Protein AF-A0A0K0D646-F1 (afdb_monomer_lite)

Radius of gyration: 19.34 Å; chains: 1; bounding box: 57×28×56 Å

Sequence (91 aa):
MHWTLNGEPVFVDGERVSLKALGQILAIKKVQMSDSGEYACELWAGNDQLARQTAVIMVDFRADNMLYGVSKGMQQQKSNRSSGTSMNELY

Organism: Angiostrongylus cantonensis (NCBI:txid6313)

Secondary structure (DSSP, 8-state):
-EEEETTEEPP--SSSEEEEGGGTEEEESS--GGG-EEEEEEEEETTEEEEEEEEEEEEEEETTEEEEEEEEE------------------

Foldseek 3Di:
DFKDFQNHGDDAPVPQWHAPPVRPDIHGHPDDQVSFGKMWDFDDDVPDTPDIWIWTWGWDDDDNDIDIDIGTDPDPPPPPPPDDDDDDDDD

InterPro domains:
  IPR007110 Immunoglobulin-like domain [PS50835] (1-57)
  IPR013783 Immunoglobulin-like fold [G3DSA:2.60.40.10] (1-59)
  IPR036179 Immunoglobulin-like domain superfamily [SSF48726] (1-57)

Structure (mmCIF, N/CA/C/O backbone):
data_AF-A0A0K0D646-F1
#
_entry.id   AF-A0A0K0D646-F1
#
loop_
_atom_site.group_PDB
_atom_site.id
_atom_site.type_symbol
_atom_site.label_atom_id
_atom_site.label_alt_id
_atom_site.label_comp_id
_atom_site.label_asym_id
_atom_site.label_entity_id
_atom_site.label_seq_id
_atom_site.pdbx_PDB_ins_code
_atom_site.Cartn_x
_atom_site.Cartn_y
_atom_site.Cartn_z
_atom_site.occupancy
_atom_site.B_iso_or_equiv
_atom_site.auth_seq_id
_atom_site.auth_comp_id
_atom_site.auth_asym_id
_atom_site.auth_atom_id
_atom_site.pdbx_PDB_model_num
ATOM 1 N N . MET A 1 1 ? 11.279 0.453 -3.974 1.00 89.12 1 MET A N 1
ATOM 2 C CA . MET A 1 1 ? 10.143 -0.480 -3.844 1.00 89.12 1 MET A CA 1
ATOM 3 C C . MET A 1 1 ? 9.028 0.292 -3.178 1.00 89.12 1 MET A C 1
ATOM 5 O O . MET A 1 1 ? 9.299 0.949 -2.179 1.00 89.12 1 MET A O 1
ATOM 9 N N . HIS A 1 2 ? 7.846 0.313 -3.775 1.00 93.88 2 HIS A N 1
ATOM 10 C CA . HIS A 1 2 ? 6.782 1.251 -3.428 1.00 93.88 2 HIS A CA 1
ATOM 11 C C . HIS A 1 2 ? 5.482 0.500 -3.182 1.00 93.88 2 HIS A C 1
ATOM 13 O O . HIS A 1 2 ? 5.221 -0.508 -3.835 1.00 93.88 2 HIS A O 1
ATOM 19 N N . TRP A 1 3 ? 4.694 0.997 -2.235 1.00 96.81 3 TRP A N 1
ATOM 20 C CA . TRP A 1 3 ? 3.372 0.466 -1.947 1.00 96.81 3 TRP A CA 1
ATOM 21 C C . TRP A 1 3 ? 2.308 1.405 -2.485 1.00 96.81 3 TRP A C 1
ATOM 23 O O . TRP A 1 3 ? 2.379 2.612 -2.244 1.00 96.81 3 TRP A O 1
ATOM 33 N N . THR A 1 4 ? 1.316 0.840 -3.162 1.00 97.44 4 THR A N 1
ATOM 34 C CA . THR A 1 4 ? 0.118 1.559 -3.592 1.00 97.44 4 THR A CA 1
ATOM 35 C C . THR A 1 4 ? -1.136 0.922 -3.003 1.00 97.44 4 THR A C 1
ATOM 37 O O . THR A 1 4 ? -1.159 -0.282 -2.746 1.00 97.44 4 THR A O 1
ATOM 40 N N . LEU A 1 5 ? -2.159 1.741 -2.763 1.00 97.25 5 LEU A N 1
ATOM 41 C CA . LEU A 1 5 ? -3.528 1.343 -2.457 1.00 97.25 5 LEU A CA 1
ATOM 42 C C . LEU A 1 5 ? -4.413 1.901 -3.568 1.00 97.25 5 LEU A C 1
ATOM 44 O O . LEU A 1 5 ? -4.497 3.112 -3.748 1.00 97.25 5 LEU A O 1
ATOM 48 N N . ASN A 1 6 ? -5.055 1.015 -4.327 1.00 96.75 6 ASN A N 1
ATOM 49 C CA . ASN A 1 6 ? -5.877 1.368 -5.487 1.00 96.75 6 ASN A CA 1
ATOM 50 C C . ASN A 1 6 ? -5.118 2.226 -6.522 1.00 96.75 6 ASN A C 1
ATOM 52 O O . ASN A 1 6 ? -5.695 3.106 -7.152 1.00 96.75 6 ASN A O 1
ATOM 56 N N . GLY A 1 7 ? -3.815 1.967 -6.687 1.00 95.38 7 GLY A N 1
ATOM 57 C CA . GLY A 1 7 ? -2.938 2.688 -7.616 1.00 95.38 7 GLY A CA 1
ATOM 58 C C . GLY A 1 7 ? -2.301 3.960 -7.052 1.00 95.38 7 GLY A C 1
ATOM 59 O O . GLY A 1 7 ? -1.313 4.424 -7.612 1.00 95.38 7 GLY A O 1
ATOM 60 N N . GLU A 1 8 ? -2.782 4.469 -5.918 1.00 97.25 8 GLU A N 1
ATOM 61 C CA . GLU A 1 8 ? -2.233 5.663 -5.273 1.00 97.25 8 GLU A CA 1
ATOM 62 C C . GLU A 1 8 ? -1.152 5.303 -4.244 1.00 97.25 8 GLU A C 1
ATOM 64 O O . GLU A 1 8 ? -1.290 4.288 -3.554 1.00 97.25 8 GLU A O 1
ATOM 69 N N . PRO A 1 9 ? -0.080 6.103 -4.083 1.00 96.75 9 PRO A N 1
ATOM 70 C CA . PRO A 1 9 ? 0.948 5.846 -3.077 1.00 96.75 9 PRO A CA 1
ATOM 71 C C . PRO A 1 9 ? 0.371 5.748 -1.661 1.00 96.75 9 PRO A C 1
ATOM 73 O O . PRO A 1 9 ? -0.379 6.614 -1.210 1.00 96.75 9 PRO A O 1
ATOM 76 N N . VAL A 1 10 ? 0.764 4.711 -0.920 1.00 96.44 10 VAL A N 1
ATOM 77 C CA . VAL A 1 10 ? 0.364 4.573 0.485 1.00 96.44 10 VAL A CA 1
ATOM 78 C C . VAL A 1 10 ? 1.089 5.617 1.332 1.00 96.44 10 VAL A C 1
ATOM 80 O O . VAL A 1 10 ? 2.319 5.676 1.346 1.00 96.44 10 VAL A O 1
ATOM 83 N N . PHE A 1 11 ? 0.330 6.402 2.096 1.00 95.38 11 PHE A N 1
ATOM 84 C CA . PHE A 1 11 ? 0.889 7.313 3.090 1.00 95.38 11 PHE A CA 1
ATOM 85 C C . PHE A 1 11 ? 1.397 6.533 4.313 1.00 95.38 11 PHE A C 1
ATOM 87 O O . PHE A 1 11 ? 0.630 5.841 4.985 1.00 95.38 11 PHE A O 1
ATOM 94 N N . VAL A 1 12 ? 2.698 6.635 4.592 1.00 95.75 12 VAL A N 1
ATOM 95 C CA . VAL A 1 12 ? 3.369 5.943 5.702 1.00 95.75 12 VAL A CA 1
ATOM 96 C C . VAL A 1 12 ? 3.641 6.951 6.817 1.00 95.75 12 VAL A C 1
ATOM 98 O O . VAL A 1 12 ? 4.591 7.724 6.736 1.00 95.75 12 VAL A O 1
ATOM 101 N N . ASP A 1 13 ? 2.804 6.932 7.853 1.00 94.69 13 ASP A N 1
ATOM 102 C CA . ASP A 1 13 ? 2.899 7.838 9.008 1.00 94.69 13 ASP A CA 1
ATOM 103 C C . ASP A 1 13 ? 3.836 7.329 10.122 1.00 94.69 13 ASP A C 1
ATOM 105 O O . ASP A 1 13 ? 4.212 8.083 11.013 1.00 94.69 13 ASP A O 1
ATOM 109 N N . GLY A 1 14 ? 4.228 6.051 10.083 1.00 92.88 14 GLY A N 1
ATOM 110 C CA . GLY A 1 14 ? 5.082 5.402 11.082 1.00 92.88 14 GLY A CA 1
ATOM 111 C C . GLY A 1 14 ? 4.356 4.961 12.360 1.00 92.88 14 GLY A C 1
ATOM 112 O O . GLY A 1 14 ? 4.869 4.104 13.084 1.00 92.88 14 GLY A O 1
ATOM 113 N N . GLU A 1 15 ? 3.151 5.464 12.620 1.00 93.19 15 GLU A N 1
ATOM 114 C CA . GLU A 1 15 ? 2.356 5.139 13.806 1.00 93.19 15 GLU A CA 1
ATOM 115 C C . GLU A 1 15 ? 1.327 4.041 13.517 1.00 93.19 15 GLU A C 1
ATOM 117 O O . GLU A 1 15 ? 1.351 2.963 14.135 1.00 93.19 15 GLU A O 1
ATOM 122 N N . ARG A 1 16 ? 0.427 4.311 12.565 1.00 94.88 16 ARG A N 1
ATOM 123 C CA . ARG A 1 16 ? -0.642 3.414 12.121 1.00 94.88 16 ARG A CA 1
ATOM 124 C C . ARG A 1 16 ? -0.173 2.583 10.938 1.00 94.88 16 ARG A C 1
ATOM 126 O O . ARG A 1 16 ? -0.359 1.367 10.945 1.00 94.88 16 ARG A O 1
ATOM 133 N N . VAL A 1 17 ? 0.460 3.225 9.960 1.00 95.75 17 VAL A N 1
ATOM 134 C CA . VAL A 1 17 ? 0.960 2.611 8.731 1.00 95.75 17 VAL A CA 1
ATOM 135 C C . VAL A 1 17 ? 2.480 2.675 8.740 1.00 95.75 17 VAL A C 1
ATOM 137 O O . VAL A 1 17 ? 3.076 3.746 8.782 1.00 95.75 17 VAL A O 1
ATOM 140 N N . SER A 1 18 ? 3.129 1.514 8.704 1.00 96.00 18 SER A N 1
ATOM 141 C CA . SER A 1 18 ? 4.587 1.406 8.806 1.00 96.00 18 SER A CA 1
ATOM 142 C C . SER A 1 18 ? 5.153 0.403 7.810 1.00 96.00 18 SER A C 1
ATOM 144 O O . SER A 1 18 ? 4.497 -0.574 7.445 1.00 96.00 18 SER A O 1
ATOM 146 N N . LEU A 1 19 ? 6.398 0.630 7.399 1.00 95.31 19 LEU A N 1
ATOM 147 C CA . LEU A 1 19 ? 7.159 -0.292 6.566 1.00 95.31 19 LEU A CA 1
ATOM 148 C C . LEU A 1 19 ? 8.134 -1.104 7.421 1.00 95.31 19 LEU A C 1
ATOM 150 O O . LEU A 1 19 ? 8.818 -0.569 8.292 1.00 95.31 19 LEU A O 1
ATOM 154 N N . LYS A 1 20 ? 8.213 -2.407 7.157 1.00 93.12 20 LYS A N 1
ATOM 155 C CA . LYS A 1 20 ? 9.140 -3.348 7.803 1.00 93.12 20 LYS A CA 1
ATOM 156 C C . LYS A 1 20 ? 9.934 -4.116 6.753 1.00 93.12 20 LYS A C 1
ATOM 158 O O . LYS A 1 20 ? 9.633 -4.025 5.565 1.00 93.12 20 LYS A O 1
ATOM 163 N N . ALA A 1 21 ? 10.946 -4.868 7.196 1.00 93.44 21 ALA A N 1
ATOM 164 C CA . ALA A 1 21 ? 11.794 -5.694 6.329 1.00 93.44 21 ALA A CA 1
ATOM 165 C C . ALA A 1 21 ? 12.297 -4.914 5.098 1.00 93.44 21 ALA A C 1
ATOM 167 O O . ALA A 1 21 ? 12.066 -5.307 3.960 1.00 93.44 21 ALA A O 1
ATOM 168 N N . LEU A 1 22 ? 12.910 -3.746 5.336 1.00 90.56 22 LEU A N 1
ATOM 169 C CA . LEU A 1 22 ? 13.421 -2.858 4.280 1.00 90.56 22 LEU A CA 1
ATOM 170 C C . LEU A 1 22 ? 12.352 -2.451 3.243 1.00 90.56 22 LEU A C 1
ATOM 172 O O . LEU A 1 22 ? 12.636 -2.306 2.058 1.00 90.56 22 LEU A O 1
ATOM 176 N N . GLY A 1 23 ? 11.103 -2.289 3.688 1.00 89.69 23 GLY A N 1
ATOM 177 C CA . GLY A 1 23 ? 9.977 -1.908 2.836 1.00 89.69 23 GLY A CA 1
ATOM 178 C C . GLY A 1 23 ? 9.176 -3.078 2.273 1.00 89.69 23 GLY A C 1
ATOM 179 O O . GLY A 1 23 ? 8.148 -2.832 1.655 1.00 89.69 23 GLY A O 1
ATOM 180 N N . GLN A 1 24 ? 9.592 -4.333 2.481 1.00 89.56 24 GLN A N 1
ATOM 181 C CA . GLN A 1 24 ? 8.929 -5.528 1.922 1.00 89.56 24 GLN A CA 1
ATOM 182 C C . GLN A 1 24 ? 7.604 -5.871 2.582 1.00 89.56 24 GLN A C 1
ATOM 184 O O . GLN A 1 24 ? 6.824 -6.636 2.023 1.00 89.56 24 GLN A O 1
ATOM 189 N N . ILE A 1 25 ? 7.342 -5.315 3.761 1.00 91.56 25 ILE A N 1
ATOM 190 C CA . ILE A 1 25 ? 6.119 -5.574 4.509 1.00 91.56 25 ILE A CA 1
ATOM 191 C C . ILE A 1 25 ? 5.480 -4.236 4.859 1.00 91.56 25 ILE A C 1
ATOM 193 O O . ILE A 1 25 ? 6.059 -3.453 5.614 1.00 91.56 25 ILE A O 1
ATOM 197 N N . LEU A 1 26 ? 4.270 -4.007 4.348 1.00 95.19 26 LEU A N 1
ATOM 198 C CA . LEU A 1 26 ? 3.386 -2.944 4.808 1.00 95.19 26 LEU A CA 1
ATOM 199 C C . LEU A 1 26 ? 2.595 -3.444 6.021 1.00 95.19 26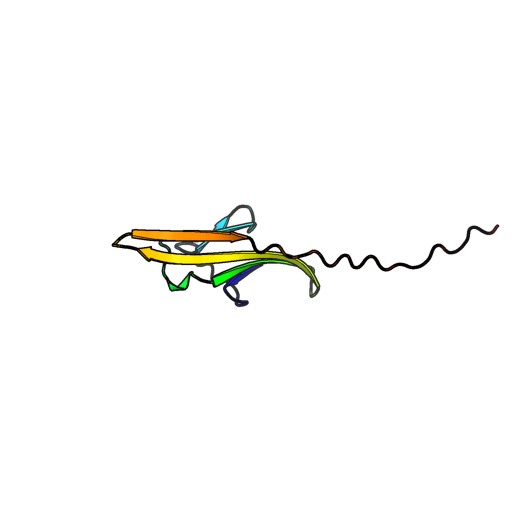 LEU A C 1
ATOM 201 O O . LEU A 1 26 ? 1.879 -4.440 5.940 1.00 95.19 26 LEU A O 1
ATOM 205 N N . ALA A 1 27 ? 2.743 -2.769 7.156 1.00 93.94 27 ALA A N 1
ATOM 206 C CA . ALA A 1 27 ? 2.040 -3.090 8.389 1.00 93.94 27 ALA A CA 1
ATOM 207 C C . ALA A 1 27 ? 1.058 -1.970 8.741 1.00 93.94 27 ALA A C 1
ATOM 209 O O . ALA A 1 27 ? 1.474 -0.836 8.982 1.00 93.94 27 ALA A O 1
ATOM 210 N N . ILE A 1 28 ? -0.227 -2.320 8.817 1.00 94.25 28 ILE A N 1
ATOM 211 C CA . ILE A 1 28 ? -1.324 -1.423 9.185 1.00 94.25 28 ILE A CA 1
ATOM 212 C C . ILE A 1 28 ? -1.864 -1.860 10.550 1.00 94.25 28 ILE A C 1
ATOM 214 O O . ILE A 1 28 ? -2.297 -2.999 10.727 1.00 94.25 28 ILE A O 1
ATOM 218 N N . LYS A 1 29 ? -1.802 -0.968 11.536 1.00 90.06 29 LYS A N 1
ATOM 219 C CA . LYS A 1 29 ? -2.418 -1.132 12.860 1.00 90.06 29 LYS A CA 1
ATOM 220 C C . LYS A 1 29 ? -3.762 -0.416 12.883 1.00 90.06 29 LYS A C 1
ATOM 222 O O . LYS A 1 29 ? -3.959 0.513 12.112 1.00 90.06 29 LYS A O 1
ATOM 227 N N . LYS A 1 30 ? -4.643 -0.790 13.823 1.00 89.56 30 LYS A N 1
ATOM 228 C CA . LYS A 1 30 ? -5.975 -0.170 13.977 1.00 89.56 30 LYS A CA 1
ATOM 229 C C . LYS A 1 30 ? -6.672 -0.063 12.610 1.00 89.56 30 LYS A C 1
ATOM 231 O O . LYS A 1 30 ? -6.921 1.037 12.123 1.00 89.56 30 LYS A O 1
ATOM 236 N N . VAL A 1 31 ? -6.853 -1.222 11.970 1.00 90.19 31 VAL A N 1
ATOM 237 C CA . VAL A 1 31 ? -7.439 -1.332 10.627 1.00 90.19 31 VAL A CA 1
ATOM 238 C C . VAL A 1 31 ? -8.786 -0.605 10.598 1.00 90.19 31 VAL A C 1
ATOM 240 O O . VAL A 1 31 ? -9.512 -0.599 11.590 1.00 90.19 31 VAL A O 1
ATOM 243 N N . GLN A 1 32 ? -9.096 0.038 9.481 1.00 90.12 32 GLN A N 1
ATOM 244 C CA . GLN A 1 32 ? -10.333 0.782 9.251 1.00 90.12 32 GLN A CA 1
ATOM 245 C C . GLN A 1 32 ? -10.940 0.399 7.895 1.00 90.12 32 GLN A C 1
ATOM 247 O O . GLN A 1 32 ? -10.255 -0.137 7.031 1.00 90.12 32 GLN A O 1
ATOM 252 N N . MET A 1 33 ? -12.226 0.692 7.678 1.00 89.25 33 MET A N 1
ATOM 253 C CA . MET A 1 33 ? -12.923 0.329 6.428 1.00 89.25 33 MET A CA 1
ATOM 254 C C . MET A 1 33 ? -12.248 0.872 5.170 1.00 89.25 33 MET A C 1
ATOM 256 O O . MET A 1 33 ? -12.204 0.184 4.152 1.00 89.25 33 MET A O 1
ATOM 260 N N . SER A 1 34 ? -11.691 2.081 5.250 1.00 92.38 34 SER A N 1
ATOM 261 C CA . SER A 1 34 ? -10.974 2.715 4.142 1.00 92.38 34 SER A CA 1
ATOM 262 C C . SER A 1 34 ? -9.616 2.081 3.833 1.00 92.38 34 SER A C 1
ATOM 264 O O . SER A 1 34 ? -9.010 2.449 2.834 1.00 92.38 34 SER A O 1
ATOM 266 N N . ASP A 1 35 ? -9.155 1.115 4.635 1.00 93.69 35 ASP A N 1
ATOM 267 C CA . ASP A 1 35 ? -8.011 0.269 4.282 1.00 93.69 35 ASP A CA 1
ATOM 268 C C . ASP A 1 35 ? -8.412 -0.872 3.322 1.00 93.69 35 ASP A C 1
ATOM 270 O O . ASP A 1 35 ? -7.567 -1.661 2.918 1.00 93.69 35 ASP A O 1
ATOM 274 N N . SER A 1 36 ? -9.690 -1.011 2.951 1.00 93.88 36 SER A N 1
ATOM 275 C CA . SER A 1 36 ? -10.089 -1.980 1.924 1.00 93.88 36 SER A CA 1
ATOM 276 C C . SER A 1 36 ? -9.636 -1.525 0.535 1.00 93.88 36 SER A C 1
ATOM 278 O O . SER A 1 36 ? -9.819 -0.367 0.156 1.00 93.88 36 SER A O 1
ATOM 280 N N . GLY A 1 37 ? -9.105 -2.451 -0.261 1.00 95.19 37 GLY A N 1
ATOM 281 C CA . GLY A 1 37 ? -8.700 -2.176 -1.638 1.00 95.19 37 GLY A CA 1
ATOM 282 C C . GLY A 1 37 ? -7.623 -3.113 -2.170 1.00 95.19 37 GLY A C 1
ATOM 283 O O . GLY A 1 37 ? -7.227 -4.083 -1.517 1.00 95.19 37 GLY A O 1
ATOM 284 N N . GLU A 1 38 ? -7.154 -2.822 -3.383 1.00 96.75 38 GLU A N 1
ATOM 285 C CA . GLU A 1 38 ? -6.001 -3.497 -3.977 1.00 96.75 38 GLU A CA 1
ATOM 286 C C . GLU A 1 38 ? -4.713 -2.841 -3.482 1.00 96.75 38 GLU A C 1
ATOM 288 O O . GLU A 1 38 ? -4.425 -1.688 -3.799 1.00 96.75 38 GLU A O 1
ATOM 293 N N . TYR A 1 39 ? -3.911 -3.603 -2.748 1.00 96.62 39 TYR A N 1
ATOM 294 C CA . TYR A 1 39 ? -2.546 -3.230 -2.422 1.00 96.62 39 TYR A CA 1
ATOM 295 C C . TYR A 1 39 ? -1.592 -3.797 -3.461 1.00 96.62 39 TYR A C 1
ATOM 297 O O . TYR A 1 39 ? -1.659 -4.989 -3.776 1.00 96.62 39 TYR A O 1
ATOM 305 N N . ALA A 1 40 ? -0.656 -2.978 -3.932 1.00 96.19 40 ALA A N 1
ATOM 306 C CA . ALA A 1 40 ? 0.450 -3.441 -4.756 1.00 96.19 40 ALA A CA 1
ATOM 307 C C . ALA A 1 40 ? 1.795 -3.082 -4.126 1.00 96.19 40 ALA A C 1
ATOM 309 O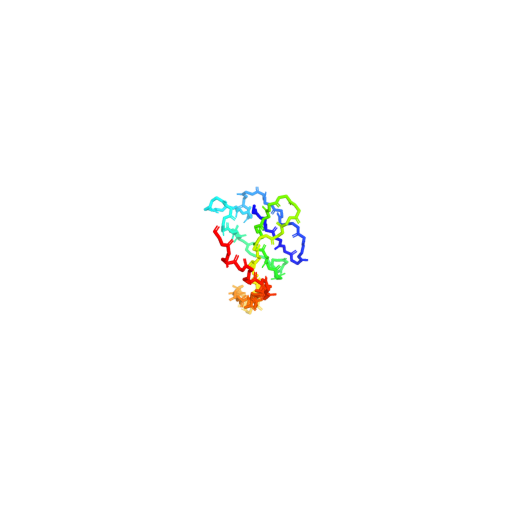 O . ALA A 1 40 ? 2.001 -1.956 -3.684 1.00 96.19 40 ALA A O 1
ATOM 310 N N . CYS A 1 41 ? 2.717 -4.043 -4.116 1.00 95.12 41 CYS A N 1
ATOM 311 C CA . CYS A 1 41 ? 4.133 -3.812 -3.866 1.00 95.12 41 CYS A CA 1
ATOM 312 C C . CYS A 1 41 ? 4.866 -3.840 -5.205 1.00 95.12 41 CYS A C 1
ATOM 314 O O . CYS A 1 41 ? 4.806 -4.832 -5.937 1.00 95.12 41 CYS A O 1
ATOM 316 N N . GLU A 1 42 ? 5.539 -2.745 -5.531 1.00 94.19 42 GLU A N 1
ATOM 317 C CA . GLU A 1 42 ? 6.123 -2.513 -6.843 1.00 94.19 42 GLU A CA 1
ATOM 318 C C . GLU A 1 42 ? 7.630 -2.283 -6.734 1.00 94.19 42 GLU A C 1
ATOM 320 O O . GLU A 1 42 ? 8.107 -1.432 -5.974 1.00 94.19 42 GLU A O 1
ATOM 325 N N . LEU A 1 43 ? 8.398 -3.031 -7.519 1.00 92.75 43 LEU A N 1
ATOM 326 C CA . LEU A 1 43 ? 9.833 -2.843 -7.670 1.00 92.75 43 LEU A CA 1
ATOM 327 C C . LEU A 1 43 ? 10.099 -2.087 -8.971 1.00 92.75 43 LEU A C 1
ATOM 329 O O . LEU A 1 43 ? 9.739 -2.558 -10.047 1.00 92.75 43 LEU A O 1
ATOM 333 N N . TRP A 1 44 ? 10.757 -0.939 -8.857 1.00 92.00 44 TRP A N 1
ATOM 334 C CA . TRP A 1 44 ? 11.066 -0.043 -9.968 1.00 92.00 44 TRP A CA 1
ATOM 335 C C . TRP A 1 44 ? 12.577 0.142 -10.100 1.00 92.00 44 TRP A C 1
ATOM 337 O O . TRP A 1 44 ? 13.272 0.233 -9.084 1.00 92.00 44 TRP A O 1
ATOM 347 N N . ALA A 1 45 ? 13.062 0.244 -11.336 1.00 92.69 45 ALA A N 1
ATOM 348 C CA . ALA A 1 45 ? 14.406 0.701 -11.672 1.00 92.69 45 ALA A CA 1
ATOM 349 C C . ALA A 1 45 ? 14.296 1.831 -12.704 1.00 92.69 45 ALA A C 1
ATOM 351 O O . ALA A 1 45 ? 14.016 1.596 -13.876 1.00 92.69 45 ALA A O 1
ATOM 352 N N . GLY A 1 46 ? 14.459 3.079 -12.254 1.00 92.25 46 GLY A N 1
ATOM 353 C CA . GLY A 1 46 ? 14.130 4.241 -13.081 1.00 92.25 46 GLY A CA 1
ATOM 354 C C . GLY A 1 46 ? 12.644 4.242 -13.445 1.00 92.25 46 GLY A C 1
ATOM 35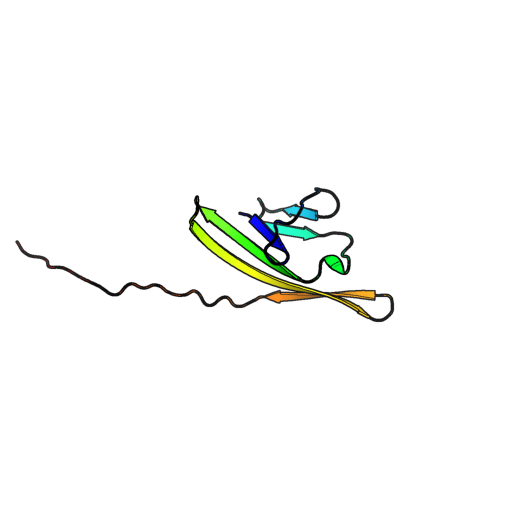5 O O . GLY A 1 46 ? 11.798 4.208 -12.553 1.00 92.25 46 GLY A O 1
ATOM 356 N N . ASN A 1 47 ? 12.347 4.240 -14.745 1.00 93.06 47 ASN A N 1
ATOM 357 C CA . ASN A 1 47 ? 10.979 4.215 -15.272 1.00 93.06 47 ASN A CA 1
ATOM 358 C C . ASN A 1 47 ? 10.461 2.795 -15.567 1.00 93.06 47 ASN A C 1
ATOM 360 O O . ASN A 1 47 ? 9.311 2.647 -15.973 1.00 93.06 47 ASN A O 1
ATOM 364 N N . ASP A 1 48 ? 11.280 1.760 -15.357 1.00 93.44 48 ASP A N 1
ATOM 365 C CA . ASP A 1 48 ? 10.909 0.376 -15.645 1.00 93.44 48 ASP A CA 1
ATOM 366 C C . ASP A 1 48 ? 10.362 -0.320 -14.390 1.00 93.44 48 ASP A C 1
ATOM 368 O O . ASP A 1 48 ? 11.040 -0.411 -13.357 1.00 93.44 48 ASP A O 1
ATOM 372 N N . GLN A 1 49 ? 9.133 -0.846 -14.476 1.00 92.31 49 GLN A N 1
ATOM 373 C CA . GLN A 1 49 ? 8.560 -1.694 -13.429 1.00 92.31 49 GLN A CA 1
ATOM 374 C C . GLN A 1 49 ? 9.103 -3.118 -13.578 1.00 92.31 49 GLN A C 1
ATOM 376 O O . GLN A 1 49 ? 8.698 -3.865 -14.466 1.00 92.31 49 GLN A O 1
ATOM 381 N N . LEU A 1 50 ? 10.017 -3.499 -12.687 1.00 93.69 50 LEU A N 1
ATOM 382 C CA . LEU A 1 50 ? 10.666 -4.810 -12.704 1.00 93.69 50 LEU A CA 1
ATOM 383 C C . LEU A 1 50 ? 9.768 -5.915 -12.139 1.00 93.69 50 LEU A C 1
ATOM 385 O O . LEU A 1 50 ? 9.834 -7.059 -12.587 1.00 93.69 50 LEU A O 1
ATOM 389 N N . ALA A 1 51 ? 8.950 -5.593 -11.134 1.00 91.44 51 ALA A N 1
ATOM 390 C CA . ALA A 1 51 ? 8.003 -6.531 -10.538 1.00 91.44 51 ALA A CA 1
ATOM 391 C C . ALA A 1 51 ? 6.825 -5.801 -9.884 1.00 91.44 51 ALA A C 1
ATOM 393 O O . ALA A 1 51 ? 6.974 -4.694 -9.365 1.00 91.44 51 ALA A O 1
ATOM 394 N N . ARG A 1 52 ? 5.667 -6.466 -9.851 1.00 92.81 52 ARG A N 1
ATOM 395 C CA . ARG A 1 52 ? 4.463 -6.024 -9.142 1.00 92.81 52 ARG A CA 1
ATOM 396 C C . ARG A 1 52 ? 3.803 -7.231 -8.490 1.00 92.81 52 ARG A C 1
ATOM 398 O O . ARG A 1 52 ? 3.480 -8.203 -9.169 1.00 92.81 52 ARG A O 1
ATOM 405 N N . GLN A 1 53 ? 3.575 -7.161 -7.185 1.00 92.88 53 GLN A N 1
ATOM 406 C CA . GLN A 1 53 ? 2.787 -8.151 -6.459 1.00 92.88 53 GLN A CA 1
ATOM 407 C C . GLN A 1 53 ? 1.545 -7.485 -5.886 1.00 92.88 53 GLN A C 1
ATOM 409 O O . GLN A 1 53 ? 1.660 -6.467 -5.213 1.00 92.88 53 GLN A O 1
ATOM 414 N N . THR A 1 54 ? 0.373 -8.066 -6.143 1.00 94.00 54 THR A N 1
ATOM 415 C CA . THR A 1 54 ? -0.918 -7.506 -5.725 1.00 94.00 54 THR A CA 1
ATOM 416 C C . THR A 1 54 ? -1.631 -8.408 -4.726 1.00 94.00 54 THR A C 1
ATOM 418 O O . THR A 1 54 ? -1.532 -9.641 -4.778 1.00 94.00 54 THR A O 1
ATOM 421 N N . ALA A 1 55 ? -2.368 -7.789 -3.812 1.00 92.50 55 ALA A N 1
ATOM 422 C CA . ALA A 1 55 ? -3.308 -8.460 -2.934 1.00 92.50 55 ALA A CA 1
ATOM 423 C C . ALA A 1 55 ? -4.524 -7.564 -2.693 1.00 92.50 55 ALA A C 1
ATOM 425 O O . ALA A 1 55 ? -4.370 -6.367 -2.467 1.00 92.50 55 ALA A O 1
ATOM 426 N N . VAL A 1 56 ? -5.722 -8.144 -2.704 1.00 92.50 56 VAL A N 1
ATOM 427 C CA . VAL A 1 56 ? -6.939 -7.427 -2.319 1.00 92.50 56 VAL A CA 1
ATOM 428 C C . VAL A 1 56 ? -7.208 -7.698 -0.849 1.00 92.50 56 VAL A C 1
ATOM 430 O O . VAL A 1 56 ? -7.326 -8.859 -0.433 1.00 92.50 56 VAL A O 1
ATOM 433 N N . ILE A 1 57 ? -7.291 -6.614 -0.083 1.00 91.69 57 ILE A N 1
ATOM 434 C CA . ILE A 1 57 ? -7.688 -6.623 1.319 1.00 91.69 57 ILE A CA 1
ATOM 435 C C . ILE A 1 57 ? -9.144 -6.183 1.394 1.00 91.69 57 ILE A C 1
ATOM 437 O O . ILE A 1 57 ? -9.509 -5.112 0.912 1.00 91.69 57 ILE A O 1
ATOM 441 N N . MET A 1 58 ? -9.969 -7.024 2.010 1.00 89.88 58 MET A N 1
ATOM 442 C CA . MET A 1 58 ? -11.347 -6.689 2.356 1.00 89.88 58 MET A CA 1
ATOM 443 C C . MET A 1 58 ? -11.450 -6.600 3.869 1.00 89.88 58 MET A C 1
ATOM 445 O O . MET A 1 58 ? -11.131 -7.569 4.565 1.00 89.88 58 MET A O 1
ATOM 449 N N . VAL A 1 59 ? -11.890 -5.445 4.359 1.00 89.38 59 VAL A N 1
ATOM 450 C CA . VAL A 1 59 ? -12.230 -5.239 5.762 1.00 89.38 59 VAL A CA 1
ATOM 451 C C . VAL A 1 59 ? -13.754 -5.198 5.856 1.00 89.38 59 VAL A C 1
ATOM 453 O O . VAL A 1 59 ? -14.386 -4.353 5.229 1.00 89.38 59 VAL A O 1
ATOM 456 N N . ASP A 1 60 ? -14.340 -6.129 6.608 1.00 82.44 60 ASP A N 1
ATOM 457 C CA . ASP A 1 60 ? -15.791 -6.257 6.803 1.00 82.44 60 ASP A CA 1
ATOM 458 C C . ASP A 1 60 ? -16.126 -6.162 8.301 1.00 82.44 60 ASP A C 1
ATOM 460 O O . ASP A 1 60 ? -15.362 -6.626 9.156 1.00 82.44 60 ASP A O 1
ATOM 464 N N . PHE A 1 61 ? -17.276 -5.573 8.623 1.00 72.44 61 PHE A N 1
ATOM 465 C CA . PHE A 1 61 ? -17.829 -5.570 9.974 1.00 72.44 61 PHE A CA 1
ATOM 466 C C . PHE A 1 61 ? -18.929 -6.619 10.055 1.00 72.44 61 PHE A C 1
ATOM 468 O O . PHE A 1 61 ? -20.039 -6.416 9.563 1.00 72.44 61 PHE A O 1
ATOM 475 N N . ARG A 1 62 ? -18.655 -7.729 10.740 1.00 70.06 62 ARG A N 1
ATOM 476 C CA . ARG A 1 62 ? -19.700 -8.693 11.089 1.00 70.06 62 ARG A CA 1
ATOM 477 C C . ARG A 1 62 ? -19.871 -8.711 12.596 1.00 70.06 62 ARG A C 1
ATOM 479 O O . ARG A 1 62 ? -18.965 -9.159 13.286 1.00 70.06 62 ARG A O 1
ATOM 486 N N . ALA A 1 63 ? -21.033 -8.226 13.052 1.00 56.59 63 ALA A N 1
ATOM 487 C CA . ALA A 1 63 ? -21.491 -8.201 14.446 1.00 56.59 63 ALA A CA 1
ATOM 488 C C . ALA A 1 63 ? -20.362 -7.849 15.433 1.00 56.59 63 ALA A C 1
ATOM 490 O O . ALA A 1 63 ? -19.705 -8.727 15.982 1.00 56.59 63 ALA A O 1
ATOM 491 N N . ASP A 1 64 ? -20.110 -6.550 15.589 1.00 60.44 64 ASP A N 1
ATOM 492 C CA . ASP A 1 64 ? -19.169 -5.946 16.546 1.00 60.44 64 ASP A CA 1
ATOM 493 C C . ASP A 1 64 ? -17.687 -6.355 16.403 1.00 60.44 64 ASP A C 1
ATOM 495 O O . ASP A 1 64 ? -16.827 -5.804 17.088 1.00 60.44 64 ASP A O 1
ATOM 499 N N . ASN A 1 65 ? -17.361 -7.240 15.453 1.00 57.28 65 ASN A N 1
ATOM 500 C CA . ASN A 1 65 ? -16.010 -7.698 15.164 1.00 57.28 65 ASN A CA 1
ATOM 501 C C . ASN A 1 65 ? -15.580 -7.316 13.742 1.00 57.28 65 ASN A C 1
ATOM 503 O O . ASN A 1 65 ? -16.279 -7.547 12.752 1.00 57.28 65 ASN A O 1
ATOM 507 N N . MET A 1 66 ? -14.383 -6.739 13.649 1.00 63.00 66 MET A N 1
ATOM 508 C CA . MET A 1 66 ? -13.736 -6.421 12.381 1.00 63.00 66 MET A CA 1
ATOM 509 C C . MET A 1 66 ? -12.997 -7.658 11.873 1.00 63.00 66 MET A C 1
ATOM 511 O O . MET A 1 66 ? -12.052 -8.127 12.510 1.00 63.00 66 MET A O 1
ATOM 515 N N . LEU A 1 67 ? -13.425 -8.187 10.731 1.00 66.38 67 LEU A N 1
ATOM 516 C CA . LEU A 1 67 ? -12.753 -9.288 10.050 1.00 66.38 67 LEU A CA 1
ATOM 517 C C . LEU A 1 67 ? -11.970 -8.733 8.861 1.00 66.38 67 LEU A C 1
ATOM 519 O O . LEU A 1 67 ? -12.459 -7.871 8.132 1.00 66.38 67 LEU A O 1
ATOM 523 N N . TYR A 1 68 ? -10.755 -9.239 8.655 1.00 70.50 68 TYR A N 1
ATOM 524 C CA . TYR A 1 68 ? -9.932 -8.904 7.496 1.00 70.50 68 TYR A CA 1
ATOM 525 C C . TYR A 1 68 ? -9.496 -10.174 6.766 1.00 70.50 68 TYR A C 1
ATOM 527 O O . TYR A 1 68 ? -9.114 -11.169 7.383 1.00 70.50 68 TYR A O 1
ATOM 535 N N . GLY A 1 69 ? -9.556 -10.132 5.436 1.00 69.75 69 GLY A N 1
ATOM 536 C CA . GLY A 1 69 ? -9.111 -11.208 4.554 1.00 69.75 69 GLY A CA 1
ATOM 537 C C . GLY A 1 69 ? -8.108 -10.690 3.530 1.00 69.75 69 GLY A C 1
ATOM 538 O O . GLY A 1 69 ? -8.283 -9.601 2.989 1.00 69.75 69 GLY A O 1
ATOM 539 N N . VAL A 1 70 ? -7.065 -11.477 3.255 1.00 72.38 70 VAL A N 1
ATOM 540 C CA . VAL A 1 70 ? -6.078 -11.183 2.208 1.00 72.38 70 VAL A CA 1
ATOM 541 C C . VAL A 1 70 ? -6.245 -12.202 1.092 1.00 72.38 70 VAL A C 1
ATOM 543 O O . VAL A 1 70 ? -6.032 -13.396 1.299 1.00 72.38 70 VAL A O 1
ATOM 546 N N . SER A 1 71 ? -6.584 -11.731 -0.103 1.00 67.75 71 SER A N 1
ATOM 547 C CA . SER A 1 71 ? -6.561 -12.547 -1.317 1.00 67.75 71 SER A CA 1
ATOM 548 C C . SER A 1 71 ? -5.368 -12.132 -2.174 1.00 67.75 71 SER A C 1
ATOM 550 O O . SER A 1 71 ? -5.176 -10.951 -2.451 1.00 67.75 71 SER A O 1
ATOM 552 N N . LYS A 1 72 ? -4.508 -13.081 -2.558 1.00 64.94 72 LYS A N 1
ATOM 553 C CA . LYS A 1 72 ? -3.390 -12.799 -3.469 1.00 64.94 72 LYS A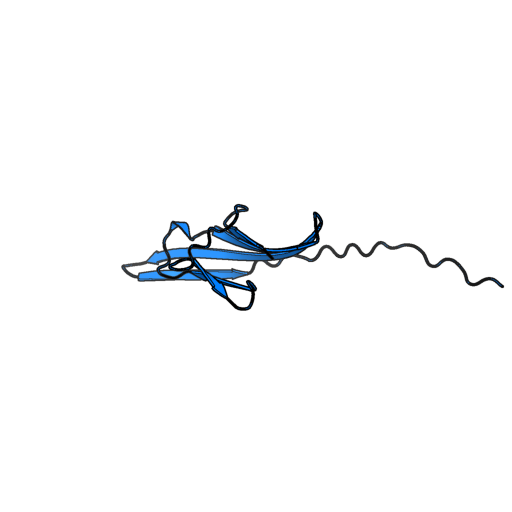 CA 1
ATOM 554 C C . LYS A 1 72 ? -3.905 -12.813 -4.905 1.00 64.94 72 LYS A C 1
ATOM 556 O O . LYS A 1 72 ? -4.456 -13.822 -5.340 1.00 64.94 72 LYS A O 1
ATOM 561 N N . GLY A 1 73 ? -3.681 -11.727 -5.640 1.00 50.22 73 GLY A N 1
ATOM 562 C CA . GLY A 1 73 ? -3.899 -11.705 -7.082 1.00 50.22 73 GLY A CA 1
ATOM 563 C C . GLY A 1 73 ? -2.784 -12.490 -7.773 1.00 50.22 73 GLY A C 1
ATOM 564 O O . GLY A 1 73 ? -1.618 -12.104 -7.703 1.00 50.22 73 GLY A O 1
ATOM 565 N N . MET A 1 74 ? -3.109 -13.611 -8.421 1.00 35.94 74 MET A N 1
ATOM 566 C CA . MET A 1 74 ? -2.182 -14.291 -9.333 1.00 35.94 74 MET A CA 1
ATOM 567 C C . MET A 1 74 ? -1.958 -13.396 -10.560 1.00 35.94 74 MET A C 1
ATOM 569 O O . MET A 1 74 ? -2.772 -13.379 -11.479 1.00 35.94 74 MET A O 1
ATOM 573 N N . GLN A 1 75 ? -0.859 -12.642 -10.589 1.00 44.06 75 GLN A N 1
ATOM 574 C CA . GLN A 1 75 ? -0.411 -11.970 -11.809 1.00 44.06 75 GLN A CA 1
ATOM 575 C C . GLN A 1 75 ? 0.312 -13.005 -12.681 1.00 44.06 75 GLN A C 1
ATOM 577 O O . GLN A 1 75 ? 1.361 -13.524 -12.297 1.00 44.06 75 GLN A O 1
ATOM 582 N N . GLN A 1 76 ? -0.261 -13.342 -13.841 1.00 35.53 76 GLN A N 1
ATOM 583 C CA . GLN A 1 76 ? 0.445 -14.117 -14.860 1.00 35.53 76 GLN A CA 1
ATOM 584 C C . GLN A 1 76 ? 1.639 -13.291 -15.338 1.00 35.53 76 GLN A C 1
ATOM 586 O O . GLN A 1 76 ? 1.477 -12.218 -15.919 1.00 35.53 76 GLN A O 1
ATOM 591 N N . GLN A 1 77 ? 2.843 -13.799 -15.097 1.00 36.00 77 GLN A N 1
ATOM 592 C CA . GLN A 1 77 ? 4.058 -13.278 -15.702 1.00 36.00 77 GLN A CA 1
ATOM 593 C C . GLN A 1 77 ? 3.888 -13.396 -17.226 1.00 36.00 77 GLN A C 1
ATOM 595 O O . GLN A 1 77 ? 3.915 -14.501 -17.770 1.00 36.00 77 GLN A O 1
ATOM 600 N N . LYS A 1 78 ? 3.683 -12.280 -17.939 1.00 36.62 78 LYS A N 1
ATOM 601 C CA . LYS A 1 78 ? 3.865 -12.269 -19.395 1.00 36.62 78 LYS A CA 1
ATOM 602 C C . LYS A 1 78 ? 5.345 -12.534 -19.652 1.00 36.62 78 LYS A C 1
ATOM 604 O O . LYS A 1 78 ? 6.176 -11.634 -19.598 1.00 36.62 78 LYS A O 1
ATOM 609 N N . SER A 1 79 ? 5.666 -13.801 -19.888 1.00 35.28 79 SER A N 1
ATOM 610 C CA . SER A 1 79 ? 6.926 -14.235 -20.473 1.00 35.28 79 SER A CA 1
ATOM 611 C C . SER A 1 79 ? 7.028 -13.613 -21.868 1.00 35.28 79 SER A C 1
ATOM 613 O O . SER A 1 79 ? 6.600 -14.211 -22.854 1.00 35.28 79 SER A O 1
ATOM 615 N N . ASN A 1 80 ? 7.620 -12.424 -21.970 1.00 37.75 80 ASN A N 1
ATOM 616 C CA . ASN A 1 80 ? 8.215 -11.979 -23.225 1.00 37.75 80 ASN A CA 1
ATOM 617 C C . ASN A 1 80 ? 9.514 -12.762 -23.422 1.00 37.75 80 ASN A C 1
ATOM 619 O O . ASN A 1 80 ? 10.614 -12.258 -23.219 1.00 37.75 80 ASN A O 1
ATOM 623 N N . ARG A 1 81 ? 9.381 -14.034 -23.807 1.00 37.50 81 ARG A N 1
ATOM 624 C CA . ARG A 1 81 ? 10.462 -14.741 -24.480 1.00 37.50 81 ARG A CA 1
ATOM 625 C C . ARG A 1 81 ? 10.375 -14.296 -25.934 1.00 37.50 81 ARG A C 1
ATOM 627 O O . ARG A 1 81 ? 9.607 -14.858 -26.708 1.00 37.50 81 ARG A O 1
ATOM 634 N N . SER A 1 82 ? 11.090 -13.227 -26.279 1.00 37.66 82 SER A N 1
ATOM 635 C CA . SER A 1 82 ? 11.363 -12.910 -27.675 1.00 37.66 82 SER A CA 1
ATOM 636 C C . SER A 1 82 ? 12.122 -14.090 -28.274 1.00 37.66 82 SER A C 1
ATOM 638 O O . SER A 1 82 ? 13.291 -14.338 -27.995 1.00 37.66 82 SER A O 1
ATOM 640 N N . SER A 1 83 ? 11.398 -14.882 -29.050 1.00 45.97 83 SER A N 1
ATOM 641 C CA . SER A 1 83 ? 11.943 -15.779 -30.052 1.00 45.97 83 SER A CA 1
ATOM 642 C C . SER A 1 83 ? 12.709 -14.972 -31.106 1.00 45.97 83 SER A C 1
ATOM 644 O O . SER A 1 83 ? 12.177 -14.003 -31.643 1.00 45.97 83 SER A O 1
ATOM 646 N N . GLY A 1 84 ? 13.932 -15.416 -31.406 1.00 31.77 84 GLY A N 1
ATOM 647 C CA . GLY A 1 84 ? 14.792 -14.932 -32.493 1.00 31.77 84 GLY A CA 1
ATOM 648 C C . GLY A 1 84 ? 16.143 -14.436 -31.963 1.00 31.77 84 GLY A C 1
ATOM 649 O O . GLY A 1 84 ? 16.177 -13.604 -31.070 1.00 31.77 84 GLY A O 1
ATOM 650 N N . THR A 1 85 ? 17.312 -14.884 -32.412 1.00 35.34 85 THR A N 1
ATOM 651 C CA . THR A 1 85 ? 17.687 -15.791 -33.505 1.00 35.34 85 THR A CA 1
ATOM 652 C C . THR A 1 85 ? 19.119 -16.237 -33.182 1.00 35.34 85 THR A C 1
ATOM 654 O O . THR A 1 85 ? 19.951 -15.387 -32.873 1.00 35.34 85 THR A O 1
ATOM 657 N N . SER A 1 86 ? 19.422 -17.537 -33.218 1.00 37.97 86 SER A N 1
ATOM 658 C CA . SER A 1 86 ? 20.817 -17.996 -33.267 1.00 37.97 86 SER A CA 1
ATOM 659 C C . SER A 1 86 ? 21.374 -17.613 -34.637 1.00 37.97 86 SER A C 1
ATOM 661 O O . SER A 1 86 ? 20.824 -18.054 -35.646 1.00 37.97 86 SER A O 1
ATOM 663 N N . MET A 1 87 ? 22.403 -16.763 -34.686 1.00 36.50 87 MET A N 1
ATOM 664 C CA . MET A 1 87 ? 23.155 -16.498 -35.912 1.00 36.50 87 MET A CA 1
ATOM 665 C C . MET A 1 87 ? 24.583 -17.031 -35.751 1.00 36.50 87 MET A C 1
ATOM 667 O O . MET A 1 87 ? 25.413 -16.417 -35.093 1.00 36.50 87 MET A O 1
ATOM 671 N N .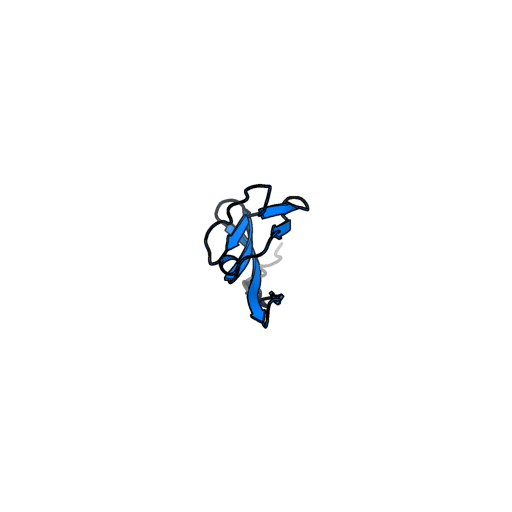 ASN A 1 88 ? 24.781 -18.204 -36.354 1.00 34.88 88 ASN A N 1
ATOM 672 C CA . ASN A 1 88 ? 25.962 -18.711 -37.054 1.00 34.88 88 ASN A CA 1
ATOM 673 C C . ASN A 1 88 ? 27.349 -18.582 -36.398 1.00 34.88 88 ASN A C 1
ATOM 675 O O . ASN A 1 88 ? 27.990 -17.535 -36.441 1.00 34.88 88 ASN A O 1
ATOM 679 N N . GLU A 1 89 ? 27.872 -19.737 -35.974 1.00 36.78 89 GLU A N 1
ATOM 680 C CA . GLU A 1 89 ? 29.286 -20.089 -36.147 1.00 36.78 89 GLU A CA 1
ATOM 681 C C . GLU A 1 89 ? 29.645 -20.017 -37.639 1.00 36.78 89 GLU A C 1
ATOM 683 O O . GLU A 1 89 ? 29.024 -20.731 -38.421 1.00 36.78 89 GLU A O 1
ATOM 688 N N . LEU A 1 90 ? 30.639 -19.211 -38.032 1.00 39.03 90 LEU A N 1
ATOM 689 C CA . LEU A 1 90 ? 31.448 -19.434 -39.238 1.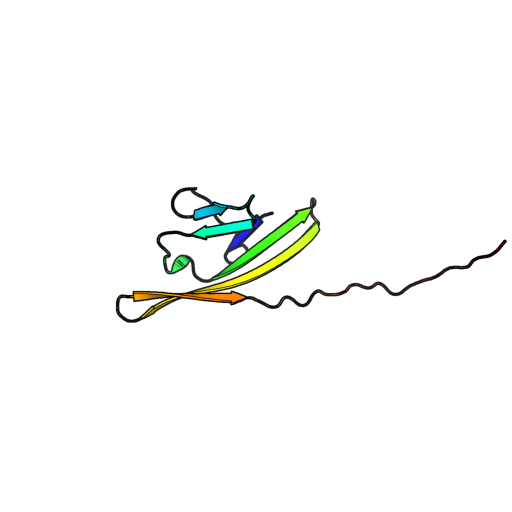00 39.03 90 LEU A CA 1
ATOM 690 C C . LEU A 1 90 ? 32.830 -18.751 -39.110 1.00 39.03 90 LEU A C 1
ATOM 692 O O . LEU A 1 90 ? 32.899 -17.531 -38.971 1.00 39.03 90 LEU A O 1
ATOM 696 N N . TYR A 1 91 ? 33.860 -19.594 -39.284 1.00 40.69 91 TYR A N 1
ATOM 697 C CA . TYR A 1 91 ? 35.319 -19.394 -39.427 1.00 40.69 91 TYR A CA 1
ATOM 698 C C . TYR A 1 91 ? 36.165 -19.107 -38.181 1.00 40.69 91 TYR A C 1
ATOM 700 O O . TYR A 1 91 ? 36.114 -17.986 -37.636 1.00 40.69 91 TYR A O 1
#

pLDDT: mean 78.18, std 22.73, range [31.77, 97.44]